Protein AF-A0A1F3TRS1-F1 (afdb_monomer)

Mean predicted aligned error: 3.75 Å

Radius of gyration: 12.26 Å; Cα contacts (8 Å, |Δi|>4): 72; chains: 1; bounding box: 37×18×34 Å

pLDDT: mean 90.94, std 10.78, range [51.75, 98.31]

Structure (mmCIF, N/CA/C/O backbone):
data_AF-A0A1F3TRS1-F1
#
_entry.id   AF-A0A1F3TRS1-F1
#
loop_
_atom_site.group_PDB
_atom_site.id
_atom_site.type_symbol
_atom_site.label_atom_id
_atom_site.label_alt_id
_atom_site.label_comp_id
_atom_site.label_asym_id
_atom_site.label_entity_id
_atom_site.label_seq_id
_atom_site.pdbx_PDB_ins_code
_atom_site.Cartn_x
_atom_site.Cartn_y
_atom_site.Cartn_z
_atom_site.occupancy
_atom_site.B_iso_or_equiv
_atom_site.auth_seq_id
_atom_site.auth_comp_id
_atom_site.auth_asym_id
_atom_site.auth_atom_id
_atom_site.pdbx_PDB_model_num
ATOM 1 N N . MET A 1 1 ? -22.991 4.412 3.486 1.00 51.75 1 MET A N 1
ATOM 2 C CA . MET A 1 1 ? -22.328 3.792 4.654 1.00 51.75 1 MET A CA 1
ATOM 3 C C . MET A 1 1 ? -20.836 3.931 4.424 1.00 51.75 1 MET A C 1
ATOM 5 O O . MET A 1 1 ? -20.431 3.694 3.297 1.00 51.75 1 MET A O 1
ATOM 9 N N . LYS A 1 2 ? -20.057 4.401 5.404 1.00 61.66 2 LYS A N 1
ATOM 10 C CA . LYS A 1 2 ? -18.591 4.327 5.306 1.00 61.66 2 LYS A CA 1
ATOM 11 C C . LYS A 1 2 ? -18.183 2.868 5.513 1.00 61.66 2 LYS A C 1
ATOM 13 O O . LYS A 1 2 ? -18.766 2.218 6.384 1.00 61.66 2 LYS A O 1
ATOM 18 N N . ASP A 1 3 ? -17.254 2.374 4.702 1.00 71.50 3 ASP A N 1
ATOM 19 C CA . ASP A 1 3 ? -16.691 1.034 4.871 1.00 71.50 3 ASP A CA 1
ATOM 20 C C . ASP A 1 3 ? -16.008 0.929 6.243 1.00 71.50 3 ASP A C 1
ATOM 22 O O . ASP A 1 3 ? -15.567 1.931 6.815 1.00 71.50 3 ASP A O 1
ATOM 26 N N . SER A 1 4 ? -15.949 -0.277 6.814 1.00 85.00 4 SER A N 1
ATOM 27 C CA . SER A 1 4 ? -15.174 -0.483 8.042 1.00 85.00 4 SER A CA 1
ATOM 28 C C . SER A 1 4 ? -13.682 -0.269 7.759 1.00 85.00 4 SER A C 1
ATOM 30 O O . SER A 1 4 ? -13.234 -0.395 6.615 1.00 85.00 4 SER A O 1
ATOM 32 N N . ALA A 1 5 ? -12.891 0.018 8.798 1.00 84.62 5 ALA A N 1
ATOM 33 C CA . ALA A 1 5 ? -11.436 0.134 8.665 1.00 84.62 5 ALA A CA 1
ATOM 34 C C . ALA A 1 5 ? -10.837 -1.114 7.989 1.00 84.62 5 ALA A C 1
ATOM 36 O O . ALA A 1 5 ? -10.080 -1.000 7.029 1.00 84.62 5 ALA A O 1
ATOM 37 N N . LYS A 1 6 ? -11.286 -2.303 8.406 1.00 88.25 6 LYS A N 1
ATOM 38 C CA . LYS A 1 6 ? -10.874 -3.582 7.825 1.00 88.25 6 LYS A CA 1
ATOM 39 C C . LYS A 1 6 ? -11.193 -3.699 6.330 1.00 88.25 6 LYS A C 1
ATOM 41 O O . LYS A 1 6 ? -10.337 -4.105 5.549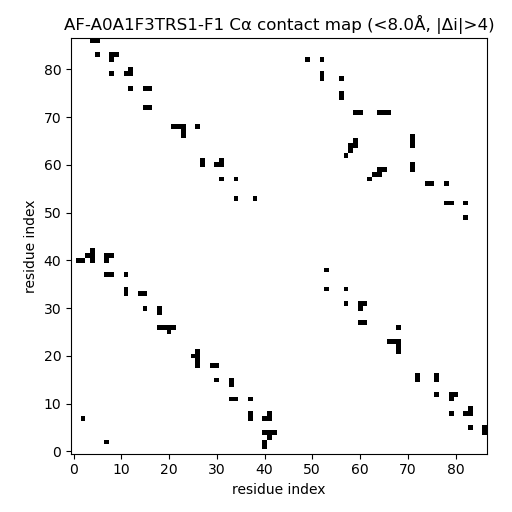 1.00 88.25 6 LYS A O 1
ATOM 46 N N . GLU A 1 7 ? -12.409 -3.347 5.912 1.00 91.31 7 GLU A N 1
ATOM 47 C CA . GLU A 1 7 ? -12.789 -3.407 4.491 1.00 91.31 7 GLU A CA 1
ATOM 48 C C . GLU A 1 7 ? -12.037 -2.367 3.652 1.00 91.31 7 GLU A C 1
ATOM 50 O O . GLU A 1 7 ? -11.591 -2.668 2.545 1.00 91.31 7 GLU A O 1
ATOM 55 N N . THR A 1 8 ? -11.790 -1.182 4.215 1.00 91.56 8 THR A N 1
ATOM 56 C CA . THR A 1 8 ? -10.960 -0.146 3.581 1.00 91.56 8 THR A CA 1
ATOM 57 C C . THR A 1 8 ? -9.537 -0.656 3.327 1.00 91.56 8 THR A C 1
ATOM 59 O O . THR A 1 8 ? -9.008 -0.500 2.226 1.00 91.56 8 THR A O 1
ATOM 62 N N . VAL A 1 9 ? -8.927 -1.324 4.312 1.00 93.38 9 VAL A N 1
ATOM 63 C CA . VAL A 1 9 ? -7.574 -1.887 4.178 1.00 93.38 9 VAL A CA 1
ATOM 64 C C . VAL A 1 9 ? -7.541 -3.027 3.158 1.00 93.38 9 VAL A C 1
ATOM 66 O O . VAL A 1 9 ? -6.640 -3.072 2.322 1.00 93.38 9 VAL A O 1
ATOM 69 N N . LYS A 1 10 ? -8.534 -3.927 3.156 1.00 94.88 10 LYS A N 1
ATOM 70 C CA . LYS A 1 10 ? -8.628 -4.994 2.142 1.00 94.88 10 LYS A CA 1
ATOM 71 C C . LYS A 1 10 ? -8.730 -4.436 0.726 1.00 94.88 10 LYS A C 1
ATOM 73 O O . LYS A 1 10 ? -8.032 -4.916 -0.165 1.00 94.88 10 LYS A O 1
ATOM 78 N N . LYS A 1 11 ? -9.563 -3.411 0.529 1.00 95.88 11 LYS A N 1
ATOM 79 C CA . LYS A 1 11 ? -9.700 -2.727 -0.761 1.00 95.88 11 LYS A CA 1
ATOM 80 C C . LYS A 1 11 ? -8.374 -2.102 -1.195 1.00 95.88 11 LYS A C 1
ATOM 82 O O . LYS A 1 11 ? -7.984 -2.249 -2.347 1.00 95.88 11 LYS A O 1
ATOM 87 N N . PHE A 1 12 ? -7.654 -1.462 -0.274 1.00 96.81 12 PHE A N 1
ATOM 88 C CA . PHE A 1 12 ? -6.320 -0.929 -0.546 1.00 96.81 12 PHE A CA 1
ATOM 89 C C . PHE A 1 12 ? -5.333 -2.022 -0.986 1.00 96.81 12 PHE A C 1
ATOM 91 O O . PHE A 1 12 ? -4.676 -1.872 -2.014 1.00 96.81 12 PHE A O 1
ATOM 98 N N . ILE A 1 13 ? -5.268 -3.140 -0.256 1.00 97.56 13 ILE A N 1
ATOM 99 C CA . ILE A 1 13 ? -4.409 -4.290 -0.587 1.00 97.56 13 ILE A CA 1
ATOM 100 C C . ILE A 1 13 ? -4.713 -4.807 -1.996 1.00 97.56 13 ILE A C 1
ATOM 102 O O . ILE A 1 13 ? -3.793 -5.003 -2.791 1.00 97.56 13 ILE A O 1
ATOM 106 N N . GLN A 1 14 ? -5.997 -4.984 -2.319 1.00 97.94 14 GLN A N 1
ATOM 107 C CA . GLN A 1 14 ? -6.423 -5.411 -3.647 1.00 97.94 14 GLN A CA 1
ATOM 108 C C . GLN A 1 14 ? -5.975 -4.407 -4.717 1.00 97.94 14 GLN A C 1
ATOM 110 O O . GLN A 1 14 ? -5.277 -4.789 -5.656 1.00 97.94 14 GLN A O 1
ATOM 115 N N . ASN A 1 15 ? -6.280 -3.122 -4.528 1.00 98.12 15 ASN A N 1
ATOM 116 C CA . ASN A 1 15 ? -5.917 -2.063 -5.465 1.00 98.12 15 ASN A CA 1
ATOM 117 C C . ASN A 1 15 ? -4.406 -2.025 -5.746 1.00 98.12 15 ASN A C 1
ATOM 119 O O . ASN A 1 15 ? -4.017 -1.939 -6.904 1.00 98.12 15 ASN A O 1
ATOM 123 N N . ILE A 1 16 ? -3.553 -2.125 -4.715 1.00 98.19 16 ILE A N 1
ATOM 124 C CA . ILE A 1 16 ? -2.087 -2.163 -4.873 1.00 98.19 16 ILE A CA 1
ATOM 125 C C . ILE A 1 16 ? -1.631 -3.423 -5.619 1.00 98.19 16 ILE A C 1
ATOM 127 O O . ILE A 1 16 ? -0.724 -3.348 -6.449 1.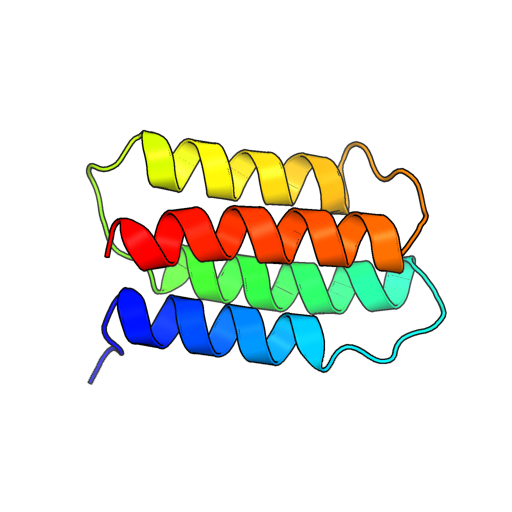00 98.19 16 ILE A O 1
ATOM 131 N N . SER A 1 17 ? -2.238 -4.581 -5.348 1.00 97.31 17 SER A N 1
ATOM 132 C CA . SER A 1 17 ? -1.879 -5.838 -6.022 1.00 97.31 17 SER A CA 1
ATOM 133 C C . SER A 1 17 ? -2.217 -5.844 -7.518 1.00 97.31 17 SER A C 1
ATOM 135 O O . SER A 1 17 ? -1.548 -6.524 -8.291 1.00 97.31 17 SER A O 1
ATOM 137 N N . GLU A 1 18 ? -3.202 -5.045 -7.932 1.00 97.50 18 GLU A N 1
ATOM 138 C CA . GLU A 1 18 ? -3.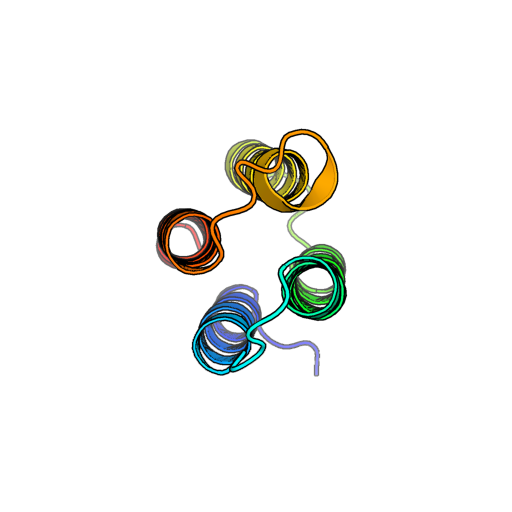699 -4.968 -9.311 1.00 97.50 18 GLU A CA 1
ATOM 139 C C . GLU A 1 18 ? -3.009 -3.877 -10.159 1.00 97.50 18 GLU A C 1
ATOM 141 O O . GLU A 1 18 ? -3.305 -3.744 -11.345 1.00 97.50 18 GLU A O 1
ATOM 146 N N . ILE A 1 19 ? -2.073 -3.097 -9.597 1.00 97.31 19 ILE A N 1
ATOM 147 C CA . ILE A 1 19 ? -1.287 -2.097 -10.350 1.00 97.31 19 ILE A CA 1
ATOM 148 C C . ILE A 1 19 ? -0.311 -2.825 -11.289 1.00 97.31 19 ILE A C 1
ATOM 150 O O . ILE A 1 19 ? 0.633 -3.458 -10.819 1.00 97.31 19 ILE A O 1
ATOM 154 N N . THR A 1 20 ? -0.504 -2.733 -12.605 1.00 96.25 20 THR A N 1
ATOM 155 C CA . THR A 1 20 ? 0.303 -3.433 -13.631 1.00 96.25 20 THR A CA 1
ATOM 156 C C . THR A 1 20 ? 1.304 -2.530 -14.357 1.00 96.25 20 THR A C 1
ATOM 158 O O . THR A 1 20 ? 1.874 -2.910 -15.378 1.00 96.25 20 THR A O 1
ATOM 161 N N . GLU A 1 21 ? 1.465 -1.300 -13.888 1.00 95.25 21 GLU A N 1
ATOM 162 C CA . GLU A 1 21 ? 2.371 -0.294 -14.427 1.00 95.25 21 GLU A CA 1
ATOM 163 C C . GLU A 1 21 ? 3.818 -0.794 -14.431 1.00 95.25 21 GLU A C 1
ATOM 165 O O . GLU A 1 21 ? 4.290 -1.362 -13.450 1.00 95.25 21 GLU A O 1
ATOM 170 N N . LEU A 1 22 ? 4.523 -0.555 -15.540 1.00 93.69 22 LEU A N 1
ATOM 171 C CA . LEU A 1 22 ? 5.944 -0.895 -15.691 1.00 93.69 22 LEU A CA 1
ATOM 172 C C . LEU A 1 22 ? 6.867 0.285 -15.365 1.00 93.69 22 LEU A C 1
ATOM 174 O O . LEU A 1 22 ? 8.049 0.085 -15.100 1.00 93.69 22 LEU A O 1
ATOM 178 N N . ASP A 1 23 ? 6.334 1.508 -15.409 1.00 97.25 23 ASP A N 1
ATOM 179 C CA . ASP A 1 23 ? 7.043 2.722 -15.019 1.00 97.25 23 ASP A CA 1
ATOM 180 C C . ASP A 1 23 ? 6.767 3.050 -13.550 1.00 97.25 23 ASP A C 1
ATOM 182 O O . ASP A 1 23 ? 5.615 3.057 -13.099 1.00 97.25 23 ASP A O 1
ATOM 186 N N . TYR A 1 24 ? 7.832 3.344 -12.802 1.00 97.25 24 TYR A N 1
ATOM 187 C CA . TYR A 1 24 ? 7.721 3.625 -11.375 1.00 97.25 24 TYR A CA 1
ATOM 188 C C . TYR A 1 24 ? 6.900 4.890 -11.103 1.00 97.25 24 TYR A C 1
ATOM 190 O O . TYR A 1 24 ? 6.157 4.933 -10.128 1.00 97.25 24 TYR A O 1
ATOM 198 N N . GLY A 1 25 ? 6.994 5.920 -11.948 1.00 97.62 25 GLY A N 1
ATOM 199 C CA . GLY A 1 25 ? 6.239 7.161 -11.782 1.00 97.62 25 GLY A CA 1
ATOM 200 C C . GLY A 1 25 ? 4.730 6.940 -11.891 1.00 97.62 25 GLY A C 1
ATOM 201 O O . GLY A 1 25 ? 3.967 7.448 -11.063 1.00 97.62 25 GLY A O 1
ATOM 202 N N . ASP A 1 26 ? 4.293 6.134 -12.859 1.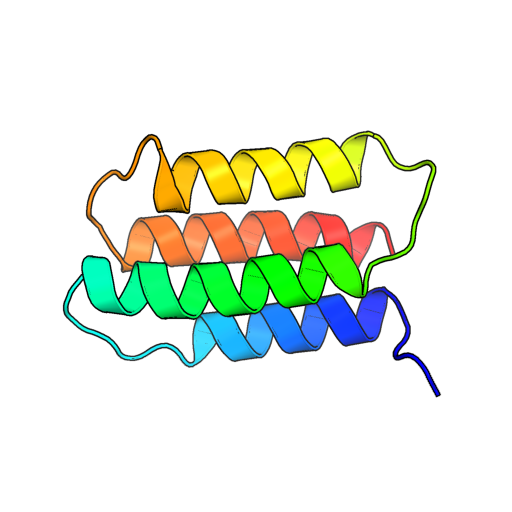00 97.62 26 ASP A N 1
ATOM 203 C CA . ASP A 1 26 ? 2.883 5.757 -12.999 1.00 97.62 26 ASP A CA 1
ATOM 204 C C . ASP A 1 26 ? 2.401 4.836 -11.871 1.00 97.62 26 ASP A C 1
ATOM 206 O O . ASP A 1 26 ? 1.319 5.070 -11.314 1.00 97.62 26 ASP A O 1
ATOM 210 N N . PHE A 1 27 ? 3.219 3.852 -11.476 1.00 98.31 27 PHE A N 1
ATOM 211 C CA . PHE A 1 27 ? 2.966 3.027 -10.292 1.00 98.31 27 PHE A CA 1
ATOM 212 C C . PHE A 1 27 ? 2.789 3.908 -9.046 1.00 98.31 27 PHE A C 1
ATOM 214 O O . PHE A 1 27 ? 1.770 3.821 -8.359 1.00 98.31 27 PHE A O 1
ATOM 221 N N . MET A 1 28 ? 3.734 4.819 -8.798 1.00 97.81 28 MET A N 1
ATOM 222 C CA . MET A 1 28 ? 3.741 5.735 -7.658 1.00 97.81 28 MET A CA 1
ATOM 223 C C . MET A 1 28 ? 2.495 6.614 -7.645 1.00 97.81 28 MET A C 1
ATOM 225 O O . MET A 1 28 ? 1.869 6.782 -6.598 1.00 97.81 28 MET A O 1
ATOM 229 N N . ARG A 1 29 ? 2.101 7.161 -8.799 1.00 97.94 29 ARG A N 1
ATOM 230 C CA . ARG A 1 29 ? 0.911 8.007 -8.921 1.00 97.94 29 ARG A CA 1
ATOM 231 C C . ARG A 1 29 ? -0.360 7.256 -8.517 1.00 97.94 29 ARG A C 1
ATOM 233 O O . ARG A 1 29 ? -1.157 7.802 -7.754 1.00 97.94 29 ARG A O 1
ATOM 240 N N . LYS A 1 30 ? -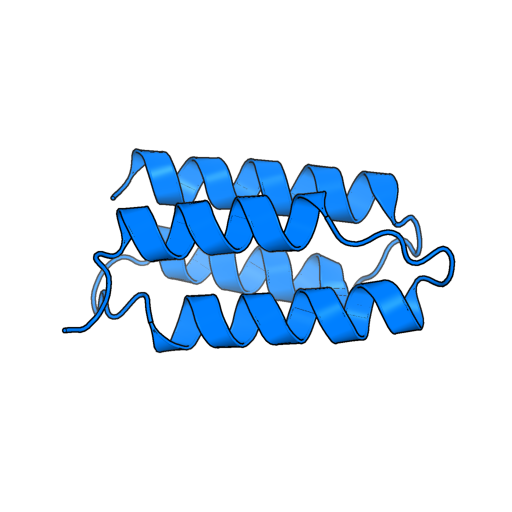0.545 6.017 -8.990 1.00 98.12 30 LYS A N 1
ATOM 241 C CA . LYS A 1 30 ? -1.703 5.181 -8.627 1.00 98.12 30 LYS A CA 1
ATOM 242 C C . LYS A 1 30 ? -1.654 4.714 -7.176 1.00 98.12 30 LYS A C 1
ATOM 244 O O . LYS A 1 30 ? -2.629 4.885 -6.450 1.00 98.12 30 LYS A O 1
ATOM 249 N N . ALA A 1 31 ? -0.517 4.184 -6.736 1.00 98.00 31 ALA A N 1
ATOM 250 C CA . ALA A 1 31 ? -0.338 3.723 -5.365 1.00 98.00 31 ALA A CA 1
ATOM 251 C C . ALA A 1 31 ? -0.555 4.861 -4.355 1.00 98.00 31 ALA A C 1
ATOM 253 O O . ALA A 1 31 ? -1.208 4.661 -3.333 1.00 98.00 31 ALA A O 1
ATOM 254 N N . ASN A 1 32 ? -0.092 6.079 -4.664 1.00 97.31 32 ASN A N 1
ATOM 255 C CA . ASN A 1 32 ? -0.318 7.246 -3.815 1.00 97.31 32 ASN A CA 1
ATOM 256 C C . ASN A 1 32 ? -1.801 7.621 -3.754 1.00 97.31 32 ASN A C 1
ATOM 258 O O . ASN A 1 32 ? -2.304 7.949 -2.685 1.00 97.31 32 ASN A O 1
ATOM 262 N N . HIS A 1 33 ? -2.512 7.556 -4.881 1.00 97.56 33 HIS A N 1
ATOM 263 C CA . HIS A 1 33 ? -3.952 7.793 -4.888 1.00 97.56 33 HIS A CA 1
ATOM 264 C C . HIS A 1 33 ? -4.682 6.840 -3.932 1.00 97.56 33 HIS A C 1
ATOM 266 O O . HIS A 1 33 ? -5.421 7.306 -3.069 1.00 97.56 33 HIS A O 1
ATOM 272 N N . TYR A 1 34 ? -4.393 5.538 -3.998 1.00 97.44 34 TYR A N 1
ATOM 273 C CA . TYR A 1 34 ? -4.992 4.562 -3.084 1.00 97.44 34 TYR A CA 1
ATOM 274 C C . TYR A 1 34 ? -4.559 4.754 -1.626 1.00 97.44 34 TYR A C 1
ATOM 276 O O . TYR A 1 34 ? -5.360 4.540 -0.720 1.00 97.44 34 TYR A O 1
ATOM 284 N N . LEU A 1 35 ? -3.317 5.183 -1.377 1.00 95.94 35 LEU A N 1
ATOM 285 C CA . LEU A 1 35 ? -2.838 5.467 -0.022 1.00 95.94 35 LEU A CA 1
ATOM 286 C C . LEU A 1 35 ? -3.566 6.670 0.594 1.00 95.94 35 LEU A C 1
ATOM 288 O O . LEU A 1 35 ? -3.922 6.626 1.769 1.00 95.94 35 LEU A O 1
ATOM 292 N N . MET A 1 36 ? -3.830 7.718 -0.192 1.00 93.38 36 MET A N 1
ATOM 293 C CA . MET A 1 36 ? -4.639 8.856 0.256 1.00 93.38 36 MET A CA 1
ATOM 294 C C . MET A 1 36 ? -6.077 8.427 0.561 1.00 93.38 36 MET A C 1
ATOM 296 O O . MET A 1 36 ? -6.599 8.776 1.616 1.00 93.38 36 MET A O 1
ATOM 300 N N . GLU A 1 37 ? -6.693 7.604 -0.297 1.00 93.56 37 GLU A N 1
ATOM 301 C CA . GLU A 1 37 ? -8.025 7.051 -0.020 1.00 93.56 37 GLU A CA 1
ATOM 302 C C . GLU A 1 37 ? -8.040 6.230 1.276 1.00 93.56 37 GLU A C 1
ATOM 304 O O . GLU A 1 37 ? -8.957 6.374 2.086 1.00 93.56 37 GLU A O 1
ATOM 309 N N . LEU A 1 38 ? -7.022 5.394 1.510 1.00 92.56 38 LEU A N 1
ATOM 310 C CA . LEU A 1 38 ? -6.888 4.646 2.758 1.00 92.56 38 LEU A CA 1
ATOM 311 C C . LEU A 1 38 ? -6.808 5.595 3.962 1.00 92.56 38 LEU A C 1
ATOM 313 O O . LEU A 1 38 ? -7.554 5.408 4.920 1.00 92.56 38 LEU A O 1
ATOM 317 N N . GLN A 1 39 ? -5.964 6.629 3.901 1.00 90.56 39 GLN A N 1
ATOM 318 C CA . GLN A 1 39 ? -5.794 7.6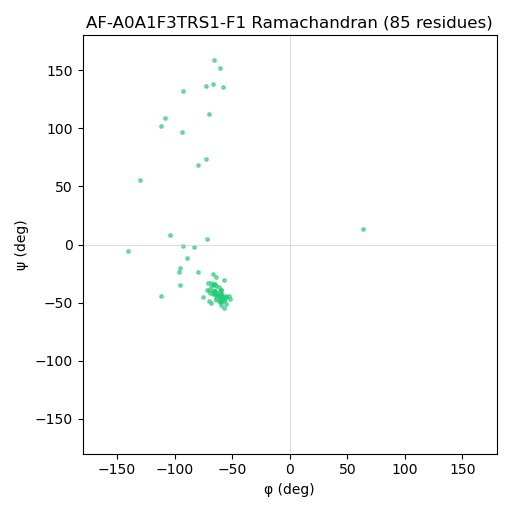25 4.968 1.00 90.56 39 GLN A CA 1
ATOM 319 C C . GLN A 1 39 ? -7.088 8.389 5.287 1.00 90.56 39 GLN A C 1
ATOM 321 O O . GLN A 1 39 ? -7.387 8.639 6.453 1.00 90.56 39 GLN A O 1
ATOM 326 N N . GLU A 1 40 ? -7.871 8.749 4.271 1.00 88.62 40 GLU A N 1
ATOM 327 C CA . GLU A 1 40 ? -9.134 9.477 4.447 1.00 88.62 40 GLU A CA 1
ATOM 328 C C . GLU A 1 40 ? -10.242 8.610 5.061 1.00 88.62 40 GLU A C 1
ATOM 330 O O . GLU A 1 40 ? -11.095 9.110 5.806 1.00 88.62 40 GLU A O 1
ATOM 335 N N . ASN A 1 41 ? -10.240 7.312 4.746 1.00 87.56 41 ASN A N 1
ATOM 336 C CA . ASN A 1 41 ? -11.307 6.389 5.130 1.00 87.56 41 ASN A CA 1
ATOM 337 C C . ASN A 1 41 ? -10.998 5.598 6.406 1.00 87.56 41 ASN A C 1
ATOM 339 O O . ASN A 1 41 ? -11.928 5.215 7.120 1.00 87.56 41 ASN A O 1
ATOM 343 N N . ILE A 1 42 ? -9.723 5.432 6.769 1.00 84.31 42 ILE A N 1
ATOM 344 C CA . ILE A 1 42 ? -9.312 4.881 8.062 1.00 84.31 42 ILE A CA 1
ATOM 345 C C . ILE A 1 42 ? -9.395 5.982 9.136 1.00 84.31 42 ILE A C 1
ATOM 347 O O . ILE A 1 42 ? -8.415 6.505 9.654 1.00 84.31 42 ILE A O 1
ATOM 351 N N . GLN A 1 43 ? -10.621 6.402 9.459 1.00 65.06 43 GLN A N 1
ATOM 352 C CA . GLN A 1 43 ? -10.875 7.332 10.562 1.00 65.06 43 GLN A CA 1
ATOM 353 C C . GLN A 1 43 ? -10.686 6.624 11.912 1.00 65.06 43 GLN A C 1
ATOM 355 O O . GLN A 1 43 ? -11.652 6.341 12.618 1.00 65.06 43 GLN A O 1
ATOM 360 N N . THR A 1 44 ? -9.441 6.358 12.299 1.00 59.38 44 THR A N 1
ATOM 361 C CA . THR A 1 44 ? -9.066 6.015 13.677 1.00 59.38 44 THR A CA 1
ATOM 362 C C . THR A 1 44 ? -8.222 7.151 14.260 1.00 59.38 44 THR A C 1
ATOM 364 O O . THR A 1 44 ? -7.035 7.263 13.958 1.00 59.38 44 THR A O 1
ATOM 367 N N . PRO A 1 45 ? -8.801 8.024 15.111 1.00 53.88 45 PRO A N 1
ATOM 368 C CA . PRO A 1 45 ? -8.094 9.189 15.652 1.00 53.88 45 PRO A CA 1
ATOM 369 C C . PRO A 1 45 ? -7.006 8.882 16.696 1.00 53.88 45 PRO A C 1
ATOM 371 O O . PRO A 1 45 ? -6.478 9.819 17.287 1.00 53.88 45 PRO A O 1
ATOM 374 N N . THR A 1 46 ? -6.688 7.616 16.992 1.00 55.53 46 THR A N 1
ATOM 375 C CA . THR A 1 46 ? -5.907 7.283 18.200 1.00 55.53 46 THR A CA 1
ATOM 376 C C . THR A 1 46 ? -4.853 6.192 18.058 1.00 55.53 46 THR A C 1
ATOM 378 O O . THR A 1 46 ? -4.105 5.997 19.013 1.00 55.53 46 THR A O 1
ATOM 381 N N . ASP A 1 47 ? -4.733 5.503 16.919 1.00 75.50 47 ASP A N 1
ATOM 382 C CA . ASP A 1 47 ? -3.683 4.490 16.771 1.00 75.50 47 ASP A CA 1
ATOM 383 C C . ASP A 1 47 ? -2.417 5.077 16.130 1.00 75.50 47 ASP A C 1
ATOM 385 O O . ASP A 1 47 ? -2.302 5.219 14.909 1.00 75.50 47 ASP A O 1
ATOM 389 N N . GLN A 1 48 ? -1.462 5.441 16.989 1.00 84.75 48 GLN A N 1
ATOM 390 C CA . GLN A 1 48 ? -0.139 5.921 16.585 1.00 84.75 48 GLN A CA 1
ATOM 391 C C . GLN A 1 48 ? 0.594 4.909 15.699 1.00 84.75 48 GLN A C 1
ATOM 393 O O . GLN A 1 48 ? 1.361 5.325 14.832 1.00 84.75 48 GLN A O 1
ATOM 398 N N . THR A 1 49 ? 0.347 3.607 15.878 1.00 87.50 49 THR A N 1
ATOM 399 C CA . THR A 1 49 ? 0.973 2.559 15.072 1.00 87.50 49 THR A CA 1
ATOM 400 C C . THR A 1 49 ? 0.460 2.599 13.639 1.00 87.50 49 THR A C 1
ATOM 402 O O . THR A 1 49 ? 1.268 2.715 12.721 1.00 87.50 49 THR A O 1
ATOM 405 N N . THR A 1 50 ? -0.860 2.622 13.430 1.00 89.00 50 THR A N 1
ATOM 406 C CA . THR A 1 50 ? -1.448 2.796 12.091 1.00 89.00 50 THR A CA 1
ATOM 407 C C . THR A 1 50 ? -0.939 4.072 11.404 1.00 89.00 50 THR A C 1
ATOM 409 O O . THR A 1 50 ? -0.559 4.036 10.235 1.00 89.00 50 THR A O 1
ATOM 412 N N . GLN A 1 51 ? -0.870 5.202 12.117 1.00 89.06 51 GLN A N 1
ATOM 413 C CA . GLN A 1 51 ? -0.364 6.460 11.545 1.0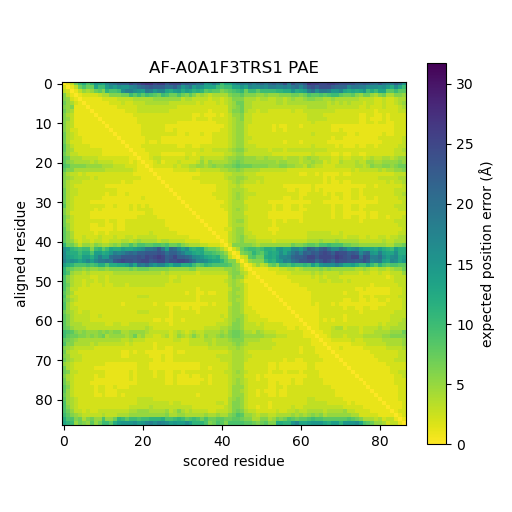0 89.06 51 GLN A CA 1
ATOM 414 C C . GLN A 1 51 ? 1.121 6.386 11.166 1.00 89.06 51 GLN A C 1
ATOM 416 O O . GLN A 1 51 ? 1.517 6.897 10.117 1.00 89.06 51 GLN A O 1
ATOM 421 N N . TYR A 1 52 ? 1.939 5.735 11.997 1.00 91.88 52 TYR A N 1
ATOM 422 C CA . TYR A 1 52 ? 3.348 5.494 11.699 1.00 91.88 52 TYR A CA 1
ATOM 423 C C . TYR A 1 52 ? 3.506 4.660 10.424 1.00 91.88 52 TYR A C 1
ATOM 425 O O . TYR A 1 52 ? 4.222 5.079 9.517 1.00 91.88 52 TYR A O 1
ATOM 433 N N . ILE A 1 53 ? 2.768 3.553 10.321 1.00 93.88 53 ILE A N 1
ATOM 434 C CA . ILE A 1 53 ? 2.790 2.658 9.160 1.00 93.88 53 ILE A CA 1
ATOM 435 C C . ILE A 1 53 ? 2.379 3.403 7.878 1.00 93.88 53 ILE A C 1
ATOM 437 O O . ILE A 1 53 ? 3.070 3.342 6.862 1.00 93.88 53 ILE A O 1
ATOM 441 N N . LEU A 1 54 ? 1.282 4.168 7.918 1.00 93.75 54 LEU A N 1
ATOM 442 C CA . LEU A 1 54 ? 0.815 4.952 6.766 1.00 93.75 54 LEU A CA 1
ATOM 443 C C . LEU A 1 54 ? 1.844 6.001 6.322 1.00 93.75 54 LEU A C 1
ATOM 445 O O . LEU A 1 54 ? 1.990 6.266 5.125 1.00 93.75 54 LEU A O 1
ATOM 449 N N . ASN A 1 55 ? 2.552 6.615 7.272 1.00 93.88 55 ASN A N 1
ATOM 450 C CA . ASN A 1 55 ? 3.629 7.542 6.953 1.00 93.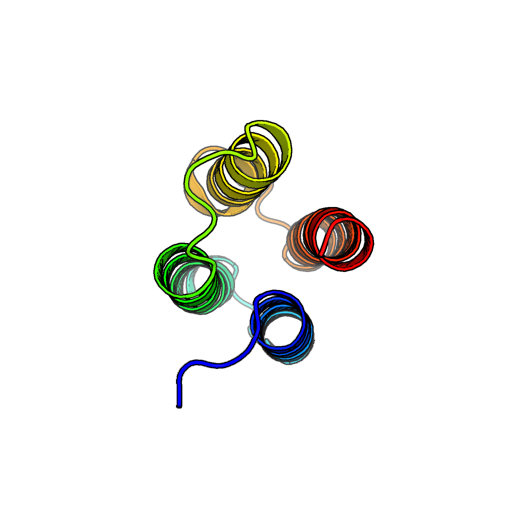88 55 ASN A CA 1
ATOM 451 C C . ASN A 1 55 ? 4.842 6.816 6.355 1.00 93.88 55 ASN A C 1
ATOM 453 O O . ASN A 1 55 ? 5.424 7.326 5.402 1.00 93.88 55 ASN A O 1
ATOM 457 N N . ASP A 1 56 ? 5.195 5.634 6.859 1.00 95.75 56 ASP A N 1
ATOM 458 C CA . ASP A 1 56 ? 6.326 4.852 6.353 1.00 95.75 56 ASP A CA 1
ATOM 459 C C . ASP A 1 56 ? 6.091 4.377 4.908 1.00 95.75 56 ASP A C 1
ATOM 461 O O . ASP A 1 56 ? 6.933 4.595 4.032 1.00 95.75 56 ASP A O 1
ATOM 465 N N . MET A 1 57 ? 4.877 3.899 4.599 1.00 96.75 57 MET A N 1
ATOM 466 C CA . MET A 1 57 ? 4.430 3.648 3.220 1.00 96.75 57 MET A CA 1
ATOM 467 C C . MET A 1 57 ? 4.628 4.869 2.317 1.00 96.75 57 MET A C 1
ATOM 469 O O . MET A 1 57 ? 5.150 4.754 1.208 1.00 96.75 57 MET A O 1
ATOM 473 N N . LYS A 1 58 ? 4.228 6.058 2.788 1.00 96.38 58 LYS A N 1
ATOM 474 C CA . LYS A 1 58 ? 4.355 7.305 2.023 1.00 96.38 58 LYS A CA 1
ATOM 475 C C . LYS A 1 58 ? 5.819 7.681 1.785 1.00 96.38 58 LYS A C 1
ATOM 477 O O . LYS A 1 58 ? 6.160 8.108 0.681 1.00 96.38 58 LYS A O 1
ATOM 482 N N . GLN A 1 59 ? 6.676 7.523 2.794 1.00 96.56 59 GLN A N 1
ATOM 483 C CA . GLN A 1 59 ? 8.112 7.779 2.675 1.00 96.56 59 GLN A CA 1
ATOM 484 C C . GLN A 1 59 ? 8.750 6.871 1.628 1.00 96.56 59 GLN A C 1
ATOM 486 O O . GLN A 1 59 ? 9.418 7.376 0.727 1.00 96.56 59 GLN A O 1
ATOM 491 N N . HIS A 1 60 ? 8.492 5.566 1.702 1.00 96.00 60 HIS A N 1
ATOM 492 C CA . HIS A 1 60 ? 9.059 4.591 0.773 1.00 96.00 60 HIS A CA 1
ATOM 493 C C . HIS A 1 60 ? 8.540 4.771 -0.662 1.00 96.00 60 HIS A C 1
ATOM 495 O O . HIS A 1 60 ? 9.284 4.597 -1.621 1.00 96.00 60 HIS A O 1
ATOM 501 N N . LEU A 1 61 ? 7.275 5.172 -0.816 1.00 96.19 61 LEU A N 1
ATOM 502 C CA . LEU A 1 61 ? 6.655 5.356 -2.124 1.00 96.19 61 LEU A CA 1
ATOM 503 C C . LEU A 1 61 ? 7.107 6.642 -2.839 1.00 96.19 61 LEU A C 1
ATOM 505 O O . LEU A 1 61 ? 7.371 6.602 -4.039 1.00 96.19 61 LEU A O 1
ATOM 509 N N . GLN A 1 62 ? 7.154 7.778 -2.129 1.00 95.06 62 GLN A N 1
ATOM 510 C CA . GLN A 1 62 ? 7.290 9.114 -2.739 1.00 95.06 62 GLN A CA 1
ATOM 511 C C . GLN A 1 62 ? 8.615 9.810 -2.463 1.00 95.06 62 GLN A C 1
ATOM 513 O O . GLN A 1 62 ? 9.161 10.457 -3.353 1.00 95.06 62 GLN A O 1
ATOM 518 N N . PHE A 1 63 ? 9.086 9.764 -1.219 1.00 93.50 63 PHE A N 1
ATOM 519 C CA . PHE A 1 63 ? 10.171 10.640 -0.775 1.00 93.50 63 PHE A CA 1
ATOM 520 C C . PHE A 1 63 ? 11.533 9.960 -0.873 1.00 93.50 63 PHE A C 1
ATOM 522 O O . PHE A 1 63 ? 12.507 10.614 -1.229 1.00 93.50 63 PHE A O 1
ATOM 529 N N . ASN A 1 64 ? 11.578 8.649 -0.626 1.00 94.06 64 ASN A N 1
ATOM 530 C CA . ASN A 1 64 ? 12.784 7.828 -0.683 1.00 94.06 64 ASN A CA 1
ATOM 531 C C . ASN A 1 64 ? 12.565 6.559 -1.535 1.00 94.06 64 ASN A C 1
ATOM 533 O O . ASN A 1 64 ? 12.760 5.452 -1.025 1.00 94.06 64 ASN A O 1
ATOM 537 N N . PRO A 1 65 ? 12.140 6.685 -2.809 1.00 94.00 65 PRO A N 1
ATOM 538 C CA . PRO A 1 65 ? 11.910 5.526 -3.660 1.00 94.00 65 PRO A CA 1
ATOM 539 C C . PRO A 1 65 ? 13.227 4.810 -3.972 1.00 94.00 65 PRO A C 1
ATOM 541 O O . PRO A 1 65 ? 14.235 5.436 -4.306 1.00 94.00 65 PRO A O 1
ATOM 544 N N . ASN A 1 66 ? 13.205 3.479 -3.926 1.00 94.12 66 ASN A N 1
ATOM 545 C CA . ASN A 1 66 ? 14.287 2.645 -4.459 1.00 94.12 66 ASN A CA 1
ATOM 546 C C . ASN A 1 66 ? 14.165 2.424 -5.982 1.00 94.12 66 ASN A C 1
ATOM 548 O O . ASN A 1 66 ? 15.036 1.785 -6.567 1.00 94.12 66 ASN A O 1
ATOM 552 N N . TRP A 1 67 ? 13.106 2.967 -6.601 1.00 96.06 67 TRP A N 1
ATOM 553 C CA . TRP A 1 67 ? 12.758 2.854 -8.023 1.00 96.06 67 TRP A CA 1
ATOM 554 C C . TRP A 1 67 ? 12.440 1.430 -8.503 1.00 96.06 67 TRP A C 1
ATOM 556 O O . TRP A 1 67 ? 12.328 1.205 -9.707 1.00 96.06 67 TRP A O 1
ATOM 566 N N . ASP A 1 68 ? 12.243 0.485 -7.582 1.00 97.56 68 ASP A N 1
ATOM 567 C CA . ASP A 1 68 ? 11.880 -0.896 -7.880 1.00 97.56 68 ASP A CA 1
ATOM 568 C C . ASP A 1 68 ? 10.422 -1.161 -7.494 1.00 97.56 68 ASP A C 1
ATOM 570 O O . ASP A 1 68 ? 10.064 -1.228 -6.317 1.00 97.56 68 ASP A O 1
ATOM 574 N N . ILE A 1 69 ? 9.572 -1.318 -8.511 1.00 97.69 69 ILE A N 1
ATOM 575 C CA . ILE A 1 69 ? 8.121 -1.460 -8.342 1.00 97.69 69 ILE A CA 1
ATOM 576 C C . ILE A 1 69 ? 7.776 -2.653 -7.453 1.00 97.69 69 ILE A C 1
ATOM 578 O O . ILE A 1 69 ? 6.956 -2.525 -6.547 1.00 97.69 69 ILE A O 1
ATOM 582 N N . GLU A 1 70 ? 8.395 -3.808 -7.688 1.00 97.44 70 GLU A N 1
ATOM 583 C CA . GLU A 1 70 ? 8.022 -5.037 -6.989 1.00 97.44 70 GLU A CA 1
ATOM 584 C C . GLU A 1 70 ? 8.459 -5.014 -5.523 1.00 97.44 70 GLU A C 1
ATOM 586 O O . GLU A 1 70 ? 7.681 -5.396 -4.647 1.00 97.44 70 GLU A O 1
ATOM 591 N N . SER A 1 71 ? 9.640 -4.471 -5.223 1.00 97.38 71 SER A N 1
ATOM 592 C CA . SER A 1 71 ? 10.085 -4.251 -3.845 1.00 97.38 71 SER A CA 1
ATOM 593 C C . SER A 1 71 ? 9.187 -3.249 -3.123 1.00 97.38 71 SER A C 1
ATOM 595 O O . SER A 1 71 ? 8.756 -3.519 -2.001 1.00 97.38 71 SER A O 1
ATOM 597 N N . THR A 1 72 ? 8.849 -2.120 -3.757 1.00 97.81 72 THR A N 1
ATOM 598 C CA . THR A 1 72 ? 7.940 -1.124 -3.168 1.00 97.81 72 THR A CA 1
ATOM 599 C C . THR A 1 72 ? 6.539 -1.695 -2.957 1.00 97.81 72 THR A C 1
ATOM 601 O O . THR A 1 72 ? 5.943 -1.485 -1.900 1.00 97.81 72 THR A O 1
ATOM 604 N N . ARG A 1 73 ? 6.010 -2.464 -3.915 1.00 98.00 73 ARG A N 1
ATOM 605 C CA . ARG A 1 73 ? 4.718 -3.150 -3.792 1.00 98.00 73 ARG A CA 1
ATOM 606 C C . ARG A 1 73 ? 4.733 -4.131 -2.628 1.00 98.00 73 ARG A C 1
ATOM 608 O O . ARG A 1 73 ? 3.823 -4.104 -1.804 1.00 98.00 73 ARG A O 1
ATOM 615 N N . HIS A 1 74 ? 5.759 -4.974 -2.540 1.00 97.94 74 HIS A N 1
ATOM 616 C CA . HIS A 1 74 ? 5.887 -5.956 -1.469 1.00 97.94 74 HIS A CA 1
ATOM 617 C C . HIS A 1 74 ? 5.948 -5.281 -0.093 1.00 97.94 74 HIS A C 1
ATOM 619 O O . HIS A 1 74 ? 5.240 -5.690 0.825 1.00 97.94 74 HIS A O 1
ATOM 625 N N . PHE A 1 75 ? 6.729 -4.204 0.025 1.00 97.75 75 PHE A N 1
ATOM 626 C CA . PHE A 1 75 ? 6.794 -3.385 1.232 1.00 97.75 75 PHE A CA 1
ATOM 627 C C . PHE A 1 75 ? 5.413 -2.838 1.627 1.00 97.75 75 PHE A C 1
ATOM 629 O O . PHE A 1 75 ? 4.936 -3.110 2.727 1.00 97.75 75 PHE A O 1
ATOM 636 N N . ILE A 1 76 ? 4.724 -2.150 0.710 1.00 97.38 76 ILE A N 1
ATOM 637 C CA . ILE A 1 76 ? 3.401 -1.560 0.971 1.00 97.38 76 ILE A CA 1
ATOM 638 C C . ILE A 1 76 ? 2.374 -2.629 1.366 1.00 97.38 76 ILE A C 1
ATOM 640 O O . ILE A 1 76 ? 1.577 -2.412 2.278 1.00 97.38 76 ILE A O 1
ATOM 644 N N . LEU A 1 77 ? 2.377 -3.787 0.702 1.00 97.81 77 LEU A N 1
ATOM 645 C CA . LEU A 1 77 ? 1.451 -4.878 1.012 1.00 97.81 77 LEU A CA 1
ATOM 646 C C . LEU A 1 77 ? 1.704 -5.469 2.405 1.00 97.81 77 LEU A C 1
ATOM 648 O O . LEU A 1 77 ? 0.741 -5.741 3.122 1.00 97.81 77 LEU A O 1
ATOM 652 N N . ASN A 1 78 ? 2.967 -5.634 2.806 1.00 97.31 78 ASN A N 1
ATOM 653 C CA . ASN A 1 78 ? 3.316 -6.119 4.143 1.00 97.31 78 ASN A CA 1
ATOM 654 C C . ASN A 1 78 ? 2.856 -5.138 5.225 1.00 97.31 78 ASN A C 1
ATOM 656 O O . ASN A 1 78 ? 2.168 -5.538 6.164 1.00 97.31 78 ASN A O 1
ATOM 660 N N . GLU A 1 79 ? 3.149 -3.853 5.047 1.00 96.06 79 GLU A N 1
ATOM 661 C CA . GLU A 1 79 ? 2.711 -2.794 5.956 1.00 96.06 79 GLU A CA 1
ATOM 662 C C . GLU A 1 79 ? 1.171 -2.730 6.053 1.00 96.06 79 GLU A C 1
ATOM 664 O O . GLU A 1 79 ? 0.599 -2.608 7.137 1.00 96.06 79 GLU A O 1
ATOM 669 N N . ALA A 1 80 ? 0.454 -2.913 4.938 1.00 94.56 80 ALA A N 1
ATOM 670 C CA . ALA A 1 80 ? -1.009 -2.900 4.934 1.00 94.56 80 ALA A CA 1
ATOM 671 C C . ALA A 1 80 ? -1.609 -4.103 5.673 1.00 94.56 80 ALA A C 1
ATOM 673 O O . ALA A 1 80 ? -2.652 -3.980 6.319 1.00 94.56 80 ALA A O 1
ATOM 674 N N . GLN A 1 81 ? -0.947 -5.262 5.623 1.00 94.06 81 GLN A N 1
ATOM 675 C CA . GLN A 1 81 ? -1.353 -6.430 6.405 1.00 94.06 81 GLN A CA 1
ATOM 676 C C . GLN A 1 81 ? -1.213 -6.192 7.910 1.00 94.06 81 GLN A C 1
ATOM 678 O O . GLN A 1 81 ? -2.062 -6.668 8.663 1.00 94.06 81 GLN A O 1
ATOM 683 N N . LEU A 1 82 ? -0.212 -5.424 8.355 1.00 92.25 82 LEU A N 1
ATOM 684 C CA . LEU A 1 82 ? -0.079 -5.052 9.768 1.00 92.25 82 LEU A CA 1
ATOM 685 C C . LEU A 1 82 ? -1.289 -4.234 10.237 1.00 92.25 82 LEU A C 1
ATOM 687 O O . LEU A 1 82 ? -1.882 -4.553 11.267 1.00 92.25 82 LEU A O 1
ATOM 691 N N . ILE A 1 83 ? -1.731 -3.259 9.435 1.00 90.50 83 ILE A N 1
ATOM 692 C CA . ILE A 1 83 ? -2.949 -2.481 9.722 1.00 90.50 83 ILE A CA 1
ATOM 693 C C . ILE A 1 83 ? -4.193 -3.395 9.730 1.00 90.50 83 ILE A C 1
ATOM 695 O O . ILE A 1 83 ? -5.047 -3.300 10.612 1.00 90.50 83 ILE A O 1
ATOM 699 N N . ASN A 1 84 ? -4.302 -4.327 8.779 1.00 88.38 84 ASN A N 1
ATOM 700 C CA . ASN A 1 84 ? -5.435 -5.261 8.682 1.00 88.38 84 ASN A CA 1
ATOM 701 C C . ASN A 1 84 ? -5.549 -6.220 9.888 1.00 88.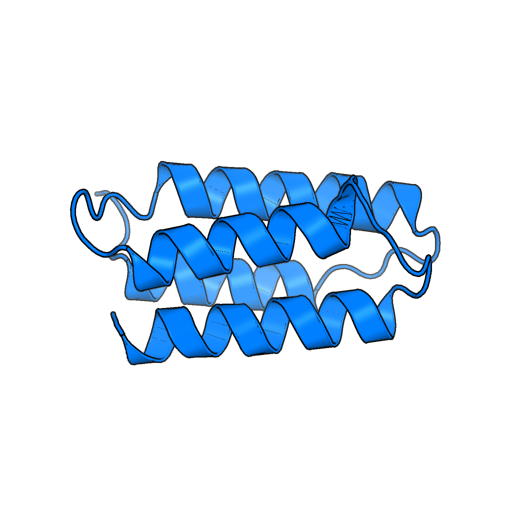38 84 ASN A C 1
ATOM 703 O O . ASN A 1 84 ? -6.637 -6.702 10.204 1.00 88.38 84 ASN A O 1
ATOM 707 N N . GLN A 1 85 ? -4.427 -6.533 10.544 1.00 84.88 85 GLN A N 1
ATOM 708 C CA . GLN A 1 85 ? -4.384 -7.355 11.760 1.00 84.88 85 GLN A CA 1
ATOM 709 C C . GLN A 1 85 ? -4.763 -6.564 13.020 1.00 84.88 85 GLN A C 1
ATOM 711 O O . GLN A 1 85 ? -5.202 -7.158 14.003 1.00 84.88 85 GLN A O 1
ATOM 716 N N . GLN A 1 86 ? -4.603 -5.239 12.985 1.00 76.31 86 GLN A N 1
ATOM 717 C CA . GLN A 1 86 ? -4.919 -4.316 14.080 1.00 76.31 86 GLN A CA 1
ATOM 718 C C . GLN A 1 86 ? -6.371 -3.797 14.038 1.00 76.31 86 GLN A C 1
ATOM 720 O O . GLN A 1 86 ? -6.830 -3.208 15.017 1.00 76.31 86 GLN A O 1
ATOM 725 N N . THR A 1 87 ? -7.091 -4.024 12.930 1.00 68.88 87 THR A N 1
ATOM 726 C CA . THR A 1 87 ? -8.463 -3.542 12.658 1.00 68.88 87 THR A CA 1
ATOM 727 C C . THR A 1 87 ? -9.498 -4.662 12.539 1.00 68.88 87 THR A C 1
ATOM 729 O O . THR A 1 87 ? -10.644 -4.424 12.976 1.00 68.88 87 THR A O 1
#

Sequence (87 aa):
MKDSAKETVKKFIQNISEITELDYGDFMRKANHYLMELQENIQTPTDQTTQYILNDMKQHLQFNPNWDIESTRHFILNEAQLINQQT

Nearest PDB structures (foldseek):
  3a11-assembly1_B  TM=7.051E-01  e=3.116E-01  Thermococcus kodakarensis KOD1
  5yfs-assembly1_A  TM=7.103E-01  e=4.772E-01  Pyrococcus horikoshii OT3
  3a11-assembly1_E  TM=7.220E-01  e=5.309E-01  Thermococcus kodakarensis KOD1
  3a9c-assembly1_A  TM=7.271E-01  e=6.229E-01  Thermococcus kodakarensis
  3a11-assembly1_F  TM=7.190E-01  e=9.046E-01  Thermococcus kodakarensis KOD1

Secondary structure (DSSP, 8-state):
-PPPHHHHHHHHHHHHHT---SSHHHHHHHHHHHHHHHHHH---TT-HHHHHHHHHHHIIIIIS--S-HHHHHHHHHHHHHHHHHH-

Foldseek 3Di:
DQDDLLVLLVVLLVQLVPPPDPFLVSSLVSNVVSLVSNVVRNPDPDDPLLVVLSVVLVCCSPVNDPRDSVVNSVSNNVSSVVSNVVD

Solvent-accessible surface area (backbone atoms only — not comparable to full-atom values): 5054 Å² total; per-residue (Å²): 133,85,68,52,55,40,55,43,41,52,51,40,50,51,56,58,71,66,65,80,62,88,49,51,69,62,40,39,55,52,49,50,53,47,50,51,52,42,60,72,56,46,81,63,97,76,53,66,64,56,53,49,48,57,49,50,46,48,37,48,57,71,76,59,55,86,76,45,60,66,62,52,49,52,51,45,48,54,54,47,49,56,48,47,76,78,88